Protein AF-A0A2D2AUR0-F1 (afdb_monomer_lite)

Radius of gyration: 26.31 Å; chains: 1; bounding box: 59×24×56 Å

pLDDT: mean 92.04, std 7.97, range [58.44, 98.38]

Structure (mmCIF, N/CA/C/O backbone):
data_AF-A0A2D2AUR0-F1
#
_entry.id   AF-A0A2D2AUR0-F1
#
loop_
_atom_site.group_PDB
_atom_site.id
_atom_site.type_symbol
_atom_site.label_atom_id
_atom_site.label_alt_id
_atom_site.label_comp_id
_atom_site.label_asym_id
_atom_site.label_entity_id
_atom_site.label_seq_id
_atom_site.pdbx_PDB_ins_code
_atom_site.Cartn_x
_atom_site.Cartn_y
_atom_site.Cartn_z
_atom_site.occupancy
_atom_site.B_iso_or_equiv
_atom_site.auth_seq_id
_atom_site.auth_comp_id
_atom_site.auth_asym_id
_atom_site.auth_atom_id
_atom_site.pdbx_PDB_model_num
ATOM 1 N N . MET A 1 1 ? 6.651 -2.752 18.112 1.00 58.44 1 MET A N 1
ATOM 2 C CA . MET A 1 1 ? 6.577 -1.277 18.256 1.00 58.44 1 MET A CA 1
ATOM 3 C C . MET A 1 1 ? 5.113 -0.865 18.278 1.00 58.44 1 MET A C 1
ATOM 5 O O . MET A 1 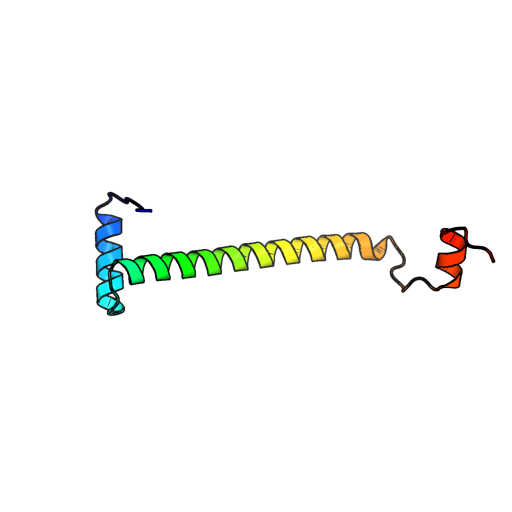1 ? 4.323 -1.561 17.654 1.00 58.44 1 MET A O 1
ATOM 9 N N . ALA A 1 2 ? 4.753 0.207 18.989 1.00 76.56 2 ALA A N 1
ATOM 10 C CA . ALA A 1 2 ? 3.369 0.672 19.098 1.00 76.56 2 ALA A CA 1
ATOM 11 C C . ALA A 1 2 ? 3.161 1.957 18.283 1.00 76.56 2 ALA A C 1
ATOM 13 O O . ALA A 1 2 ? 3.919 2.913 18.429 1.00 76.56 2 ALA A O 1
ATOM 14 N N . LEU A 1 3 ? 2.132 1.969 17.438 1.00 78.00 3 LEU A N 1
ATOM 15 C CA . LEU A 1 3 ? 1.635 3.171 16.774 1.00 78.00 3 LEU A CA 1
ATOM 16 C C . LEU A 1 3 ? 0.587 3.815 17.693 1.00 78.00 3 LEU A C 1
ATOM 18 O O . LEU A 1 3 ? -0.377 3.153 18.068 1.00 78.00 3 LEU A O 1
ATOM 22 N N . SER A 1 4 ? 0.773 5.082 18.076 1.00 86.38 4 SER A N 1
ATOM 23 C CA . SER A 1 4 ? -0.204 5.827 18.883 1.00 86.38 4 SER A CA 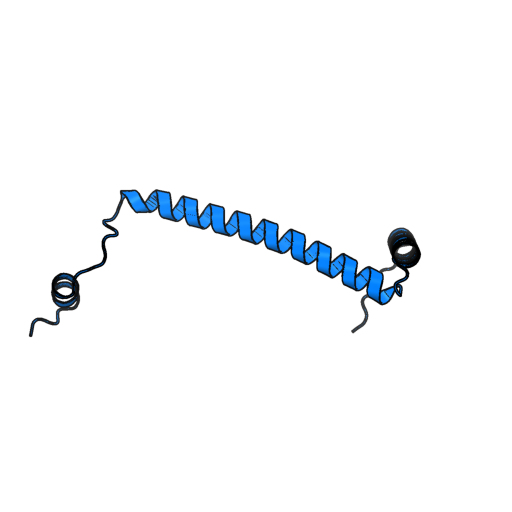1
ATOM 24 C C . SER A 1 4 ? -0.900 6.875 18.022 1.00 86.38 4 SER A C 1
ATOM 26 O O . SER A 1 4 ? -0.269 7.829 17.574 1.00 86.38 4 SER A O 1
ATOM 28 N N . ILE A 1 5 ? -2.203 6.692 17.809 1.00 83.00 5 ILE A N 1
ATOM 29 C CA . ILE A 1 5 ? -3.086 7.651 17.138 1.00 83.00 5 ILE A CA 1
ATOM 30 C C . ILE A 1 5 ? -4.092 8.131 18.187 1.00 83.00 5 ILE A C 1
ATOM 32 O O . ILE A 1 5 ? -4.765 7.315 18.809 1.00 83.00 5 ILE A O 1
ATOM 36 N N . LYS A 1 6 ? -4.150 9.445 18.430 1.00 84.19 6 LYS A N 1
ATOM 37 C CA . LYS A 1 6 ? -4.949 10.064 19.504 1.00 84.19 6 LYS A CA 1
ATOM 38 C C . LYS A 1 6 ? -5.999 11.015 18.938 1.00 84.19 6 LYS A C 1
ATOM 40 O O . LYS A 1 6 ? -5.991 12.205 19.237 1.00 84.19 6 LYS A O 1
ATOM 45 N N . THR A 1 7 ? -6.869 10.493 18.085 1.00 94.69 7 THR A N 1
ATOM 46 C CA . THR A 1 7 ? -8.012 11.239 17.553 1.00 94.69 7 THR A CA 1
ATOM 47 C C . THR A 1 7 ? -9.285 10.425 17.752 1.00 94.69 7 THR A C 1
ATOM 49 O O . THR A 1 7 ? -9.289 9.212 17.539 1.00 94.69 7 THR A O 1
ATOM 52 N N . GLU A 1 8 ? -10.368 11.087 18.166 1.00 94.31 8 GLU A N 1
ATOM 53 C CA . GLU A 1 8 ? -11.679 10.442 18.358 1.00 94.31 8 GLU A CA 1
ATOM 54 C C . GLU A 1 8 ? -12.201 9.833 17.053 1.00 94.31 8 GLU A C 1
ATOM 56 O O . GLU A 1 8 ? -12.790 8.755 17.044 1.00 94.31 8 GLU A O 1
ATOM 61 N N . GLU A 1 9 ? -11.925 10.494 15.929 1.00 96.25 9 GLU A N 1
ATOM 62 C CA . GLU A 1 9 ? -12.311 10.014 14.608 1.00 96.25 9 GLU A CA 1
ATOM 63 C C . GLU A 1 9 ? -11.649 8.677 14.255 1.00 96.25 9 GLU A C 1
ATOM 65 O O . GLU A 1 9 ? -12.335 7.773 13.781 1.00 96.25 9 GLU A O 1
ATOM 70 N N . ALA A 1 10 ? -10.345 8.523 14.516 1.00 94.56 10 ALA A N 1
ATOM 71 C CA . ALA A 1 10 ? -9.639 7.283 14.205 1.00 94.56 10 ALA A CA 1
ATOM 72 C C . ALA A 1 10 ? -10.114 6.120 15.084 1.00 94.56 10 ALA A C 1
ATOM 74 O O . ALA A 1 10 ? -10.279 5.013 14.574 1.00 94.56 10 ALA A O 1
ATOM 75 N N . ASP A 1 11 ? -10.370 6.363 16.375 1.00 95.00 11 ASP A N 1
ATOM 76 C CA . ASP A 1 11 ? -10.932 5.342 17.270 1.00 95.00 11 ASP A CA 1
ATOM 77 C C . ASP A 1 11 ? -12.335 4.919 16.809 1.00 95.00 11 ASP A C 1
ATOM 79 O O . ASP A 1 11 ? -12.601 3.722 16.680 1.00 95.00 11 ASP A O 1
ATOM 83 N N . ARG A 1 12 ? -13.200 5.881 16.457 1.00 96.75 12 ARG A N 1
ATOM 84 C CA . ARG A 1 12 ? -14.545 5.598 15.935 1.00 96.75 12 ARG A CA 1
ATOM 85 C C . ARG A 1 12 ? -14.495 4.764 14.655 1.00 96.75 12 ARG A C 1
ATOM 87 O O . ARG A 1 12 ? -15.162 3.736 14.590 1.00 96.75 12 ARG A O 1
ATOM 94 N N . LEU A 1 13 ? -13.691 5.173 13.672 1.00 97.44 13 LEU A N 1
ATOM 95 C CA . LEU A 1 13 ? -13.556 4.457 12.399 1.00 97.44 13 LEU A CA 1
ATOM 96 C C . LEU A 1 13 ? -12.984 3.048 12.593 1.00 97.44 13 LEU A C 1
ATOM 98 O O . LEU A 1 13 ? -13.474 2.100 11.987 1.00 97.44 13 LEU A O 1
ATOM 102 N N . ALA A 1 14 ? -11.977 2.891 13.456 1.00 96.00 14 ALA A N 1
ATOM 103 C CA . ALA A 1 14 ? -11.398 1.584 13.749 1.00 96.00 14 ALA A CA 1
ATOM 104 C C . ALA A 1 14 ? -12.420 0.645 14.408 1.00 96.00 14 ALA A C 1
ATOM 106 O O . ALA A 1 14 ? -12.508 -0.524 14.032 1.00 96.00 14 ALA A O 1
ATOM 107 N N . ARG A 1 15 ? -13.215 1.150 15.364 1.00 96.94 15 ARG A N 1
ATOM 108 C CA . ARG A 1 15 ? -14.283 0.378 16.022 1.00 96.94 15 ARG A CA 1
ATOM 109 C C . ARG A 1 15 ? -15.399 -0.000 15.068 1.00 96.94 15 ARG A C 1
ATOM 111 O O . ARG A 1 15 ? -15.858 -1.136 15.116 1.00 96.94 15 ARG A O 1
ATOM 118 N N . GLU A 1 16 ? -15.827 0.932 14.226 1.00 98.31 16 GLU A N 1
ATOM 119 C CA . GLU A 1 16 ? -16.852 0.684 13.216 1.00 98.31 16 GLU A CA 1
ATOM 120 C C . GLU A 1 16 ? -16.393 -0.394 12.233 1.00 98.31 16 GLU A C 1
ATOM 122 O O . GLU A 1 16 ? -17.110 -1.369 12.017 1.00 98.31 16 GLU A O 1
ATOM 127 N N . LEU A 1 17 ? -15.165 -0.281 11.717 1.00 97.94 17 LEU A N 1
ATOM 128 C CA . LEU A 1 17 ? -14.600 -1.274 10.811 1.00 97.94 17 LEU A CA 1
ATOM 129 C C . LEU A 1 17 ? -14.511 -2.655 11.471 1.0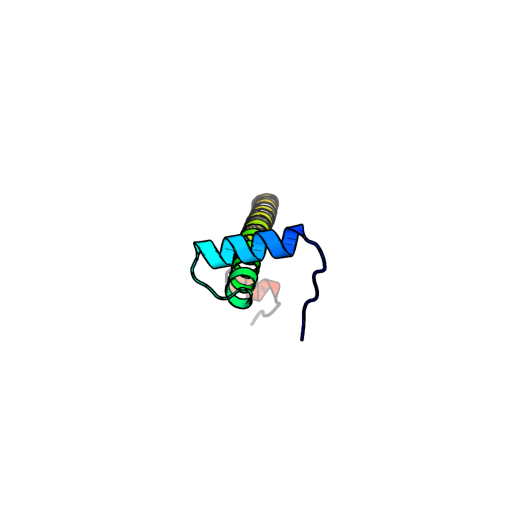0 97.94 17 LEU A C 1
ATOM 131 O O . LEU A 1 17 ? -15.001 -3.622 10.901 1.00 97.94 17 LEU A O 1
ATOM 135 N N . ALA A 1 18 ? -13.959 -2.737 12.684 1.00 98.25 18 ALA A N 1
ATOM 136 C CA . ALA A 1 18 ? -13.851 -3.993 13.427 1.00 98.25 18 ALA A CA 1
ATOM 137 C C . ALA A 1 18 ? -15.224 -4.635 13.696 1.00 98.25 18 ALA A C 1
ATOM 139 O O . ALA A 1 18 ? -15.383 -5.846 13.561 1.00 98.25 18 ALA A O 1
ATOM 140 N N . ALA A 1 19 ? -16.237 -3.830 14.035 1.00 98.25 19 ALA A N 1
ATOM 141 C CA . ALA A 1 19 ? -17.598 -4.318 14.242 1.00 98.25 19 ALA A CA 1
ATOM 142 C C . ALA A 1 19 ? -18.233 -4.848 12.946 1.00 98.25 19 ALA A C 1
ATOM 144 O O . ALA A 1 19 ? -18.943 -5.852 12.984 1.00 98.25 19 ALA A O 1
ATOM 145 N N . LEU A 1 20 ? -17.973 -4.196 11.809 1.00 98.38 20 LEU A N 1
ATOM 146 C CA . LEU A 1 20 ? -18.489 -4.608 10.502 1.00 98.38 20 LEU A CA 1
ATOM 147 C C . LEU A 1 20 ? -17.803 -5.871 9.966 1.00 98.38 20 LEU A C 1
ATOM 149 O O . LEU A 1 20 ? -18.469 -6.704 9.354 1.00 98.38 20 LEU A O 1
ATOM 153 N N . THR A 1 21 ? -16.493 -6.020 10.177 1.00 96.94 21 THR A N 1
ATOM 154 C CA . THR A 1 21 ? -15.717 -7.161 9.664 1.00 96.94 21 THR A CA 1
ATOM 155 C C . THR A 1 21 ? -15.674 -8.346 10.628 1.00 96.94 21 THR A C 1
ATOM 157 O O . THR A 1 21 ? -15.350 -9.457 10.213 1.00 96.94 21 THR A O 1
ATOM 160 N N . GLY A 1 22 ? -16.013 -8.137 11.905 1.00 98.19 22 GLY A N 1
ATOM 161 C CA . GLY A 1 22 ? -15.867 -9.144 12.959 1.00 98.19 22 GLY A CA 1
ATOM 162 C C . GLY A 1 22 ? -14.411 -9.382 13.379 1.00 98.19 22 GLY A C 1
ATOM 163 O O . GLY A 1 22 ? -14.113 -10.376 14.040 1.00 98.19 22 GLY A O 1
ATOM 164 N N . GLU A 1 23 ? -13.499 -8.495 12.985 1.00 97.50 23 GLU A N 1
ATOM 165 C CA . GLU A 1 23 ? -12.074 -8.568 13.302 1.00 97.50 23 GLU A CA 1
ATOM 166 C C . GLU A 1 23 ? -11.753 -7.890 14.643 1.00 97.50 23 GLU A C 1
ATOM 168 O O . GLU A 1 23 ? -12.539 -7.116 15.194 1.00 97.50 23 GLU A O 1
ATOM 173 N N . THR A 1 24 ? -10.554 -8.133 15.178 1.00 97.62 24 THR A N 1
ATOM 174 C CA . THR A 1 24 ? -10.055 -7.320 16.294 1.00 97.62 24 THR A CA 1
ATOM 175 C C . THR A 1 24 ? -9.730 -5.902 15.814 1.00 97.62 24 THR A C 1
ATOM 177 O O . THR A 1 24 ? -9.419 -5.692 14.643 1.00 97.62 24 THR A O 1
ATOM 180 N N . LEU A 1 25 ? -9.725 -4.912 16.717 1.00 94.88 25 LEU A N 1
ATOM 181 C CA . LEU A 1 25 ? -9.306 -3.539 16.379 1.00 94.88 25 LEU A CA 1
ATOM 182 C C . LEU A 1 25 ? -7.927 -3.499 15.704 1.00 94.88 25 LEU A C 1
ATOM 18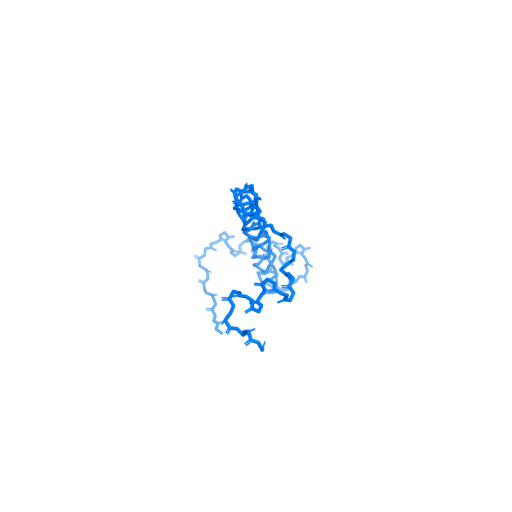4 O O . LEU A 1 25 ? -7.708 -2.738 14.764 1.00 94.88 25 LEU A O 1
ATOM 188 N N . THR A 1 26 ? -6.993 -4.321 16.184 1.00 94.50 26 THR A N 1
ATOM 189 C CA . THR A 1 26 ? -5.642 -4.402 15.625 1.00 94.50 26 THR A CA 1
ATOM 190 C C . THR A 1 26 ? -5.652 -4.986 14.218 1.00 94.50 26 THR A C 1
ATOM 192 O O . THR A 1 26 ? -4.981 -4.435 13.344 1.00 94.50 26 THR A O 1
ATOM 195 N N . ASP A 1 27 ? -6.412 -6.053 13.983 1.00 96.62 27 ASP A N 1
ATOM 196 C CA . ASP A 1 27 ? -6.496 -6.688 12.667 1.00 96.62 27 ASP A CA 1
ATOM 197 C C . ASP A 1 27 ? -7.189 -5.773 11.660 1.00 96.62 27 ASP A C 1
ATOM 199 O O . ASP A 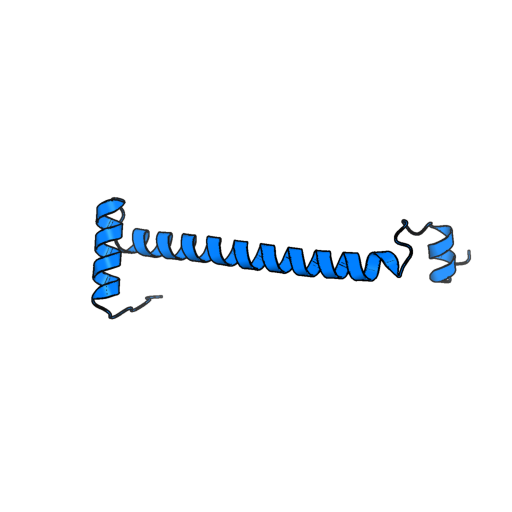1 27 ? -6.624 -5.523 10.597 1.00 96.62 27 ASP A O 1
ATOM 203 N N . ALA A 1 28 ? -8.318 -5.169 12.038 1.00 97.06 28 ALA A N 1
ATOM 204 C CA . ALA A 1 28 ? -9.059 -4.228 11.202 1.00 97.06 28 ALA A CA 1
ATOM 205 C C . ALA A 1 28 ? -8.174 -3.061 10.735 1.00 97.06 28 ALA A C 1
ATOM 207 O O . ALA A 1 28 ? -8.098 -2.755 9.543 1.00 97.06 28 ALA A O 1
ATOM 208 N N . VAL A 1 29 ? -7.427 -2.436 11.656 1.00 95.38 29 VAL A N 1
ATOM 209 C CA . VAL A 1 29 ? -6.512 -1.333 11.316 1.00 95.38 29 VAL A CA 1
ATOM 210 C C . VAL A 1 29 ? -5.338 -1.828 10.471 1.00 95.38 29 VAL A C 1
ATOM 212 O O . VAL A 1 29 ? -4.960 -1.181 9.494 1.00 95.38 29 VAL A O 1
ATOM 215 N N . THR A 1 30 ? -4.758 -2.979 10.810 1.00 96.25 30 THR A N 1
ATOM 216 C CA . THR A 1 30 ? -3.618 -3.533 10.065 1.00 96.25 30 THR A CA 1
ATOM 217 C C . THR A 1 30 ? -4.014 -3.886 8.631 1.00 96.25 30 THR A C 1
ATOM 219 O O . THR A 1 30 ? -3.270 -3.587 7.693 1.00 96.25 30 THR A O 1
ATOM 222 N N . ASN A 1 31 ? -5.189 -4.486 8.445 1.00 97.56 31 ASN A N 1
ATOM 223 C CA . ASN A 1 31 ? -5.716 -4.873 7.143 1.00 97.56 31 ASN A CA 1
ATOM 224 C C . ASN A 1 31 ? -6.076 -3.638 6.313 1.00 97.56 31 ASN A C 1
ATOM 226 O O . ASN A 1 31 ? -5.589 -3.521 5.189 1.00 97.56 31 ASN A O 1
ATOM 230 N N . ALA A 1 32 ? -6.776 -2.654 6.889 1.00 96.81 32 ALA A N 1
ATOM 231 C CA . ALA A 1 32 ? -7.090 -1.397 6.206 1.00 96.81 32 ALA A CA 1
ATOM 232 C C . ALA A 1 32 ? -5.832 -0.659 5.715 1.00 96.81 32 ALA A C 1
ATOM 234 O O . ALA A 1 32 ? -5.770 -0.208 4.567 1.00 96.81 32 ALA A O 1
ATOM 235 N N . LEU A 1 33 ? -4.794 -0.574 6.556 1.00 96.81 33 LEU A N 1
ATOM 236 C CA . LEU A 1 33 ? -3.514 0.027 6.174 1.00 96.81 33 LEU A CA 1
ATOM 237 C C . LEU A 1 33 ? -2.824 -0.768 5.062 1.00 96.81 33 LEU A C 1
ATOM 239 O O . LEU A 1 33 ? -2.319 -0.173 4.108 1.00 96.81 33 LEU A O 1
ATOM 243 N N . ARG A 1 34 ? -2.812 -2.104 5.157 1.00 98.00 34 ARG A N 1
ATOM 244 C CA . ARG A 1 34 ? -2.208 -2.975 4.140 1.00 98.00 34 ARG A CA 1
ATOM 245 C C . ARG A 1 34 ? -2.898 -2.809 2.791 1.00 98.00 34 ARG A C 1
ATOM 247 O O . ARG A 1 34 ? -2.217 -2.657 1.780 1.00 98.00 34 ARG A O 1
ATOM 254 N N . GLU A 1 35 ? -4.224 -2.799 2.778 1.00 98.00 35 GLU A N 1
ATOM 255 C CA . GLU A 1 35 ? -5.008 -2.607 1.563 1.00 98.00 35 GLU A CA 1
ATOM 256 C C . GLU A 1 35 ? -4.777 -1.233 0.945 1.00 98.00 35 GLU A C 1
ATOM 258 O O . GLU A 1 35 ? -4.557 -1.133 -0.262 1.00 98.00 35 GLU A O 1
ATOM 263 N N . ARG A 1 36 ? -4.791 -0.168 1.758 1.00 97.94 36 ARG A N 1
ATOM 264 C CA . ARG A 1 36 ? -4.545 1.185 1.255 1.00 97.94 36 ARG A CA 1
ATOM 265 C C . ARG A 1 36 ? -3.148 1.293 0.655 1.00 97.94 36 ARG A C 1
ATOM 267 O O . ARG A 1 36 ? -3.008 1.811 -0.447 1.00 97.94 36 ARG A O 1
ATOM 274 N N . LEU A 1 37 ? -2.136 0.745 1.328 1.00 98.19 37 LEU A N 1
ATOM 275 C CA . LEU A 1 37 ? -0.767 0.706 0.815 1.00 98.19 37 LEU A CA 1
ATOM 276 C C . LEU A 1 37 ? -0.643 -0.100 -0.479 1.00 98.19 37 LEU A C 1
ATOM 278 O O . LEU A 1 37 ? 0.118 0.299 -1.355 1.00 98.19 37 LEU A O 1
ATOM 282 N N . ALA A 1 38 ? -1.357 -1.219 -0.612 1.00 97.56 38 ALA A N 1
ATOM 283 C CA . ALA A 1 38 ? -1.354 -2.006 -1.842 1.00 97.56 38 ALA A CA 1
ATOM 284 C C . ALA A 1 38 ? -1.914 -1.193 -3.019 1.00 97.56 38 ALA A C 1
ATOM 286 O O . ALA A 1 38 ? -1.233 -1.053 -4.031 1.00 97.56 38 ALA A O 1
ATOM 287 N N . ARG A 1 39 ? -3.083 -0.559 -2.837 1.00 97.69 39 ARG A N 1
ATOM 288 C CA . ARG A 1 39 ? -3.707 0.293 -3.865 1.00 97.69 39 ARG A CA 1
ATOM 289 C C . ARG A 1 39 ? -2.780 1.433 -4.299 1.00 97.69 39 ARG A C 1
ATOM 291 O O . ARG A 1 39 ? -2.588 1.640 -5.490 1.00 97.69 39 ARG A O 1
ATOM 298 N N . GLU A 1 40 ? -2.160 2.129 -3.347 1.00 98.00 40 GLU A N 1
ATOM 299 C CA . GLU A 1 40 ? -1.231 3.231 -3.646 1.00 98.00 40 GLU A CA 1
ATOM 300 C C . GLU A 1 40 ? 0.037 2.756 -4.370 1.00 98.00 40 GLU A C 1
ATOM 302 O O . GLU A 1 40 ? 0.511 3.405 -5.302 1.00 98.00 40 GLU A O 1
ATOM 307 N N . ARG A 1 41 ? 0.589 1.601 -3.981 1.00 96.12 41 ARG A N 1
ATOM 308 C CA . ARG A 1 41 ? 1.759 1.015 -4.653 1.00 96.12 41 ARG A CA 1
ATOM 309 C C . ARG A 1 41 ? 1.452 0.591 -6.083 1.00 96.12 41 ARG A C 1
ATOM 311 O O . ARG A 1 41 ? 2.315 0.742 -6.945 1.00 96.12 41 ARG A O 1
ATOM 318 N N . ASP A 1 42 ? 0.260 0.067 -6.335 1.00 95.94 42 ASP A N 1
ATOM 319 C CA . ASP A 1 42 ? -0.142 -0.347 -7.676 1.00 95.94 42 ASP A CA 1
ATOM 320 C C . ASP A 1 42 ? -0.346 0.857 -8.601 1.00 95.94 42 ASP A C 1
ATOM 322 O O . ASP A 1 42 ? 0.128 0.823 -9.737 1.00 95.94 42 ASP A O 1
ATOM 326 N N . VAL A 1 43 ? -0.929 1.953 -8.098 1.00 95.00 43 VAL A N 1
ATOM 327 C CA . VAL A 1 43 ? -1.015 3.230 -8.832 1.00 95.00 43 VAL A CA 1
ATOM 328 C C . VAL A 1 43 ? 0.381 3.748 -9.182 1.00 95.00 43 VAL A C 1
ATOM 330 O O . VAL A 1 43 ? 0.675 3.984 -10.352 1.00 95.00 43 VAL A O 1
ATOM 333 N N . GLN A 1 44 ? 1.283 3.837 -8.201 1.00 94.44 44 GLN A N 1
ATOM 334 C CA . GLN A 1 44 ? 2.653 4.306 -8.443 1.00 94.44 44 GLN A CA 1
ATOM 335 C C . GLN A 1 44 ? 3.416 3.414 -9.431 1.00 94.44 44 GLN A C 1
ATOM 337 O O . GLN A 1 44 ? 4.199 3.909 -10.245 1.00 94.44 44 GLN A O 1
ATOM 342 N N . ARG A 1 45 ? 3.198 2.092 -9.380 1.00 94.81 45 ARG A N 1
ATOM 343 C CA . ARG A 1 45 ? 3.791 1.157 -10.343 1.00 94.81 45 ARG A CA 1
ATOM 344 C C . ARG A 1 45 ? 3.251 1.404 -11.749 1.00 94.81 45 ARG A C 1
ATOM 346 O O . ARG A 1 45 ? 4.048 1.416 -12.682 1.00 94.81 45 ARG A O 1
ATOM 353 N N . ALA A 1 46 ? 1.943 1.597 -11.904 1.00 94.25 46 ALA A N 1
ATOM 354 C CA . ALA A 1 46 ? 1.330 1.870 -13.200 1.00 94.25 46 ALA A CA 1
ATOM 355 C C . ALA A 1 46 ? 1.894 3.155 -13.823 1.00 94.25 46 ALA A C 1
ATOM 357 O O . ALA A 1 46 ? 2.375 3.118 -14.952 1.00 94.25 46 ALA A O 1
ATOM 358 N N . GLU A 1 47 ? 1.960 4.245 -13.054 1.00 95.19 47 GLU A N 1
ATOM 359 C CA . GLU A 1 47 ? 2.569 5.502 -13.506 1.00 95.19 47 GLU A CA 1
ATOM 360 C C . GLU A 1 47 ? 4.047 5.331 -13.879 1.00 95.19 47 GLU A C 1
ATOM 362 O O . GLU A 1 47 ? 4.531 5.905 -14.854 1.00 95.19 47 GLU A O 1
ATOM 367 N N . TYR A 1 48 ? 4.800 4.545 -13.104 1.00 95.12 48 TYR A N 1
ATOM 368 C CA . TYR A 1 48 ? 6.200 4.270 -13.415 1.00 95.12 48 TYR A CA 1
ATOM 369 C C . TYR A 1 48 ? 6.356 3.505 -14.734 1.00 95.12 48 TYR A C 1
ATOM 371 O O . TYR A 1 48 ? 7.202 3.871 -15.552 1.00 95.12 48 TYR A O 1
ATOM 379 N N . VAL A 1 49 ? 5.534 2.476 -14.956 1.00 96.50 49 VAL A N 1
ATOM 380 C CA . VAL A 1 49 ? 5.524 1.703 -16.206 1.00 96.50 49 VAL A CA 1
ATOM 381 C C . VAL A 1 49 ? 5.143 2.595 -17.384 1.00 96.50 49 VAL A C 1
ATOM 383 O O . VAL A 1 49 ? 5.814 2.548 -18.410 1.00 96.50 49 VAL A O 1
ATOM 386 N N . GLU A 1 50 ? 4.133 3.451 -17.233 1.00 96.56 50 GLU A N 1
ATOM 387 C CA . GLU A 1 50 ? 3.728 4.404 -18.269 1.00 96.56 50 GLU A CA 1
ATOM 388 C C . GLU A 1 50 ? 4.880 5.345 -18.647 1.00 96.56 50 GLU A C 1
ATOM 390 O O . GLU A 1 50 ? 5.212 5.477 -19.827 1.00 96.56 50 GLU A O 1
ATOM 395 N N . ARG A 1 51 ? 5.574 5.920 -17.655 1.00 96.50 51 ARG A N 1
ATOM 396 C CA . ARG A 1 51 ? 6.761 6.754 -17.904 1.00 96.50 51 ARG A CA 1
ATOM 397 C C . ARG A 1 51 ? 7.879 5.988 -18.610 1.00 96.50 51 ARG A C 1
ATOM 399 O O . ARG A 1 51 ? 8.521 6.542 -19.501 1.00 96.50 51 ARG A O 1
ATOM 406 N N . LEU A 1 52 ? 8.126 4.736 -18.221 1.00 96.56 52 LEU A N 1
ATOM 407 C CA . LEU A 1 52 ? 9.147 3.896 -18.849 1.00 96.56 52 LEU A CA 1
ATOM 408 C C . LEU A 1 52 ? 8.803 3.606 -20.316 1.00 96.56 52 LEU A C 1
ATOM 410 O O . LEU A 1 52 ? 9.678 3.690 -21.175 1.00 96.56 52 LEU A O 1
ATOM 414 N N . MET A 1 53 ? 7.537 3.302 -20.605 1.00 95.44 53 MET A N 1
ATOM 415 C CA . MET A 1 53 ? 7.062 3.033 -21.962 1.00 95.44 53 MET A CA 1
ATOM 416 C C . MET A 1 53 ? 7.121 4.282 -22.840 1.00 95.44 53 MET A C 1
ATOM 418 O O . MET A 1 53 ? 7.648 4.205 -23.947 1.00 95.44 53 MET A O 1
ATOM 422 N N . ALA A 1 54 ? 6.684 5.437 -22.331 1.00 95.00 54 ALA A N 1
ATOM 423 C CA . ALA A 1 54 ? 6.793 6.709 -23.044 1.00 95.00 54 ALA A CA 1
ATOM 424 C C . ALA A 1 54 ? 8.258 7.055 -23.363 1.00 95.00 54 ALA A C 1
ATOM 426 O O . ALA A 1 54 ? 8.589 7.468 -24.477 1.00 95.00 54 ALA A O 1
ATOM 427 N N . PHE A 1 55 ? 9.165 6.826 -22.406 1.00 93.06 55 PHE A N 1
ATOM 428 C CA . PHE A 1 55 ? 10.595 6.976 -22.650 1.00 93.06 55 PHE A CA 1
ATOM 429 C C . PHE A 1 55 ? 11.083 6.008 -23.734 1.00 93.06 55 PHE A C 1
ATOM 431 O O . PHE A 1 55 ? 11.715 6.453 -24.694 1.00 93.06 55 PHE A O 1
ATOM 438 N N . ALA A 1 56 ? 10.757 4.717 -23.620 1.00 91.75 56 ALA A N 1
ATOM 439 C CA . ALA A 1 56 ? 11.151 3.690 -24.580 1.00 91.75 56 ALA A CA 1
ATOM 440 C C . ALA A 1 56 ? 10.658 4.006 -26.001 1.00 91.75 56 ALA A C 1
ATOM 442 O O . ALA A 1 56 ? 11.418 3.853 -26.954 1.00 91.75 56 ALA A O 1
ATOM 443 N N . GLU A 1 57 ? 9.427 4.493 -26.151 1.00 91.31 57 GLU A N 1
ATOM 444 C CA . GLU A 1 57 ? 8.863 4.929 -27.431 1.00 91.31 57 GLU A CA 1
ATOM 445 C C . GLU A 1 57 ? 9.614 6.141 -28.000 1.00 91.31 57 GLU A C 1
ATOM 447 O O . GLU A 1 57 ? 9.992 6.143 -29.173 1.00 91.31 57 GLU A O 1
ATOM 452 N N . SER A 1 58 ? 9.939 7.127 -27.157 1.00 90.88 58 SER A N 1
ATOM 453 C CA . SER A 1 58 ? 10.673 8.332 -27.575 1.00 90.88 58 SER A CA 1
ATOM 454 C C . SER A 1 58 ? 12.091 8.055 -28.097 1.00 90.88 58 SER A C 1
ATOM 456 O O . SER A 1 58 ? 12.639 8.849 -28.870 1.00 90.88 58 SER A O 1
ATOM 458 N N . VAL A 1 59 ? 12.704 6.946 -27.666 1.00 91.12 59 VAL A N 1
ATOM 459 C CA . VAL A 1 59 ? 14.039 6.518 -28.112 1.00 91.12 59 VAL A CA 1
ATOM 460 C C . VAL A 1 59 ? 13.990 5.428 -29.178 1.00 91.12 59 VAL A C 1
ATOM 462 O O . VAL A 1 59 ? 14.948 5.292 -29.935 1.00 91.12 59 VAL A O 1
ATOM 465 N N . ALA A 1 60 ? 12.885 4.684 -29.288 1.00 88.50 60 ALA A N 1
ATOM 466 C CA . ALA A 1 60 ? 12.725 3.587 -30.243 1.00 88.50 60 ALA A CA 1
ATOM 467 C C . ALA A 1 60 ? 12.885 4.0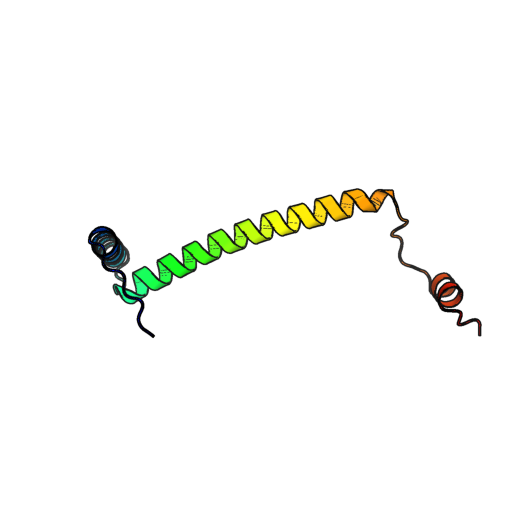22 -31.704 1.00 88.50 60 ALA A C 1
ATOM 469 O O . ALA A 1 60 ? 13.290 3.216 -32.533 1.00 88.50 60 ALA A O 1
ATOM 470 N N . THR A 1 61 ? 12.574 5.280 -32.015 1.00 85.56 61 THR A N 1
ATOM 471 C CA . THR A 1 61 ? 12.710 5.851 -33.362 1.00 85.56 61 THR A CA 1
ATOM 472 C C . THR A 1 61 ? 14.116 6.370 -33.661 1.00 85.56 61 THR A C 1
ATOM 474 O O . THR A 1 61 ? 14.420 6.666 -34.813 1.00 85.56 61 THR A O 1
ATOM 477 N N . LYS A 1 62 ? 14.977 6.492 -32.643 1.00 89.50 62 LYS A N 1
ATOM 478 C CA . LYS A 1 62 ? 16.317 7.087 -32.768 1.00 89.50 62 LYS A CA 1
ATOM 479 C C . LYS A 1 62 ? 17.420 6.061 -33.010 1.00 89.50 62 LYS A C 1
ATOM 481 O O . LYS A 1 62 ? 18.461 6.427 -33.543 1.00 89.50 62 LYS A O 1
ATOM 486 N N . TYR A 1 63 ? 17.207 4.808 -32.616 1.00 85.06 63 TYR A N 1
ATOM 487 C CA . TYR A 1 63 ? 18.225 3.758 -32.661 1.00 85.06 63 TYR A CA 1
ATOM 488 C C . TYR A 1 63 ? 17.658 2.472 -33.261 1.00 85.06 63 TYR A C 1
ATOM 490 O O . TYR A 1 63 ? 16.507 2.120 -33.001 1.00 85.06 63 TYR A O 1
ATOM 498 N N . ASP A 1 64 ? 18.477 1.748 -34.027 1.00 86.62 64 ASP A N 1
ATOM 499 C CA . ASP A 1 64 ? 18.156 0.384 -34.443 1.00 86.62 64 ASP A CA 1
ATOM 500 C C . ASP A 1 64 ? 18.186 -0.536 -33.213 1.00 86.62 64 ASP A C 1
ATOM 502 O O . ASP A 1 64 ? 19.175 -0.586 -32.485 1.00 86.62 64 ASP A O 1
ATOM 506 N N . ARG A 1 65 ? 17.070 -1.222 -32.953 1.00 84.44 65 ARG A N 1
ATOM 507 C CA . ARG A 1 65 ? 16.887 -2.103 -31.787 1.00 84.44 65 ARG A CA 1
ATOM 508 C C . ARG A 1 65 ? 16.879 -3.582 -32.161 1.00 84.44 65 ARG A C 1
ATOM 510 O O . ARG A 1 65 ? 16.446 -4.410 -31.357 1.00 84.44 65 ARG A O 1
ATOM 517 N N . ARG A 1 66 ? 17.283 -3.930 -33.385 1.00 90.12 66 ARG A N 1
ATOM 518 C CA . ARG A 1 66 ? 17.469 -5.333 -33.760 1.00 90.12 66 ARG A CA 1
ATOM 519 C C . ARG A 1 66 ? 18.555 -5.955 -32.870 1.00 90.12 66 ARG A C 1
ATOM 521 O O . ARG A 1 66 ? 19.485 -5.254 -32.473 1.00 90.12 66 ARG A O 1
ATOM 528 N N . PRO A 1 67 ? 18.439 -7.249 -32.528 1.00 90.50 67 PRO A N 1
ATOM 529 C CA . PRO A 1 67 ? 19.501 -7.943 -31.814 1.00 90.50 67 PRO A CA 1
ATOM 530 C C . PRO A 1 67 ? 20.837 -7.787 -32.548 1.00 90.50 67 PRO A C 1
ATOM 532 O O . PRO A 1 67 ? 20.888 -7.989 -33.761 1.00 90.50 67 PRO A O 1
ATOM 535 N N . VAL A 1 68 ? 21.891 -7.441 -31.806 1.00 93.25 68 VAL A N 1
ATOM 536 C CA . VAL A 1 68 ? 23.254 -7.336 -32.342 1.00 93.25 68 VAL A CA 1
ATOM 537 C C . VAL A 1 68 ? 23.724 -8.732 -32.739 1.00 93.25 68 VAL A C 1
ATOM 539 O O . VAL A 1 68 ? 23.589 -9.689 -31.970 1.00 93.25 68 VAL A O 1
ATOM 542 N N . THR A 1 69 ? 24.246 -8.870 -33.951 1.00 94.50 69 THR A N 1
ATOM 543 C CA . THR A 1 69 ? 24.856 -10.121 -34.403 1.00 94.50 69 THR A CA 1
ATOM 544 C C . THR A 1 69 ? 26.215 -10.317 -33.742 1.00 94.50 69 THR A C 1
ATOM 546 O O . THR A 1 69 ? 26.879 -9.359 -33.358 1.00 94.50 69 THR A O 1
ATOM 549 N N . LYS A 1 70 ? 26.671 -11.570 -33.646 1.00 90.69 70 LYS A N 1
ATOM 550 C CA . LYS A 1 70 ? 28.001 -11.861 -33.099 1.00 90.69 70 LYS A CA 1
ATOM 551 C C . LYS A 1 70 ? 29.104 -11.085 -33.841 1.00 90.69 70 LYS A C 1
ATOM 553 O O . LYS A 1 70 ? 29.926 -10.463 -33.197 1.00 90.69 70 LYS A O 1
ATOM 558 N N . ALA A 1 71 ? 29.052 -11.029 -35.173 1.00 92.12 71 ALA A N 1
ATOM 559 C CA . ALA A 1 71 ? 30.038 -10.298 -35.972 1.00 92.12 71 ALA A CA 1
ATOM 560 C C . ALA A 1 71 ? 30.045 -8.780 -35.700 1.00 92.12 71 ALA A C 1
ATOM 562 O O . ALA A 1 71 ? 31.107 -8.171 -35.647 1.00 92.12 71 ALA A O 1
ATOM 563 N N . GLU A 1 72 ? 28.874 -8.161 -35.511 1.00 92.62 72 GLU A N 1
ATOM 564 C CA . GLU A 1 72 ? 28.780 -6.742 -35.131 1.00 92.62 72 GLU A CA 1
ATOM 565 C C . GLU A 1 72 ? 29.314 -6.494 -33.714 1.00 92.62 72 GLU A C 1
ATOM 567 O O . GLU A 1 72 ? 29.918 -5.453 -33.462 1.00 92.62 72 GLU A O 1
ATOM 572 N N . TRP A 1 73 ? 29.092 -7.440 -32.797 1.00 90.56 73 TRP A N 1
ATOM 573 C CA . TRP A 1 73 ? 29.627 -7.380 -31.440 1.00 90.56 73 TRP A CA 1
ATOM 574 C C . TRP A 1 73 ? 31.148 -7.507 -31.431 1.00 90.56 73 TRP A C 1
ATOM 576 O O . TRP A 1 73 ? 31.803 -6.637 -30.872 1.00 90.56 73 TRP A O 1
ATOM 586 N N . ASP A 1 74 ? 31.684 -8.531 -32.097 1.00 92.44 74 ASP A N 1
ATOM 587 C CA . ASP A 1 74 ? 33.118 -8.817 -32.198 1.00 92.44 74 ASP A CA 1
ATOM 588 C C . ASP A 1 74 ? 33.868 -7.613 -32.817 1.00 92.44 74 ASP A C 1
ATOM 590 O O . ASP A 1 74 ? 34.872 -7.147 -32.273 1.00 92.44 74 ASP A O 1
ATOM 594 N N . TRP A 1 75 ? 33.301 -7.000 -33.872 1.00 90.06 75 TRP A N 1
ATOM 595 C CA . TRP A 1 75 ? 33.803 -5.747 -34.458 1.00 90.06 75 TRP A CA 1
ATOM 596 C C . TRP A 1 75 ? 33.782 -4.569 -33.469 1.00 90.06 75 TRP A C 1
ATOM 598 O O . TRP A 1 75 ? 34.735 -3.795 -33.395 1.00 90.06 75 TRP A O 1
ATOM 608 N N . ALA A 1 76 ? 32.701 -4.409 -32.701 1.00 89.38 76 ALA A N 1
ATOM 609 C CA . ALA A 1 76 ? 32.558 -3.304 -31.754 1.00 89.38 76 ALA A CA 1
ATOM 610 C C . ALA A 1 76 ? 33.416 -3.474 -30.487 1.00 89.38 76 ALA A C 1
ATOM 612 O O . ALA A 1 76 ? 33.829 -2.475 -29.895 1.00 89.38 76 ALA A O 1
ATOM 613 N N . SER A 1 77 ? 33.669 -4.713 -30.053 1.00 89.00 77 SER A N 1
ATOM 614 C CA . SER A 1 77 ? 34.499 -5.027 -28.886 1.00 89.00 77 SER A CA 1
ATOM 615 C C . SER A 1 77 ? 35.992 -5.067 -29.204 1.00 89.00 77 SER A C 1
ATOM 617 O O . SER A 1 77 ? 36.797 -5.017 -28.275 1.00 89.00 77 SER A O 1
ATOM 619 N N . GLY A 1 78 ? 36.361 -5.109 -30.488 1.00 84.38 78 GLY A N 1
ATOM 620 C CA . GLY A 1 78 ? 37.750 -5.229 -30.928 1.00 84.38 78 GLY A CA 1
ATOM 621 C C . GLY A 1 78 ? 38.322 -6.638 -30.761 1.00 84.38 78 GLY A C 1
ATOM 622 O O . GLY A 1 78 ? 39.542 -6.787 -30.772 1.00 84.38 78 GLY A O 1
ATOM 623 N N . ASP A 1 79 ? 37.457 -7.647 -30.610 1.00 73.81 79 ASP A N 1
ATOM 624 C CA . ASP A 1 79 ? 37.839 -9.059 -30.696 1.00 73.81 79 ASP A CA 1
ATOM 625 C C . ASP A 1 79 ? 37.777 -9.458 -32.177 1.00 73.81 79 ASP A C 1
ATOM 627 O O . ASP A 1 79 ? 36.831 -10.087 -32.646 1.00 73.81 79 ASP A O 1
ATOM 631 N N . GLU A 1 80 ? 38.772 -9.018 -32.945 1.00 63.75 80 GLU A N 1
ATOM 632 C CA . GLU A 1 80 ? 39.059 -9.604 -34.253 1.00 63.75 80 GLU A CA 1
ATOM 633 C C . GLU A 1 80 ? 40.026 -10.775 -34.018 1.00 63.75 80 GLU A C 1
ATOM 635 O O . GLU A 1 80 ? 41.225 -10.556 -33.839 1.00 63.75 80 GLU A O 1
ATOM 640 N N . ASP A 1 81 ? 39.496 -12.004 -33.940 1.00 61.50 81 ASP A N 1
ATOM 641 C CA . ASP A 1 81 ? 40.305 -13.233 -34.071 1.00 61.50 81 ASP A CA 1
ATOM 642 C C . ASP A 1 81 ? 41.098 -13.237 -35.396 1.00 61.50 81 ASP A C 1
ATOM 644 O O . ASP A 1 81 ? 40.504 -12.909 -36.456 1.00 61.50 81 ASP A O 1
#

InterPro domains:
  IPR011660 Antitoxin VapB-like [PF07704] (1-74)

Foldseek 3Di:
DDDDDPDPVLVVVLVVQCVVVVHDSVCSVVVVVVVVVVVVVVVVVVVVVVVVVVVCVVCVVVDDPPDQDPVNVCVVVVVPD

Secondary structure (DSSP, 8-state):
-------HHHHHHHHHHHHHHT--HHHHHHHHHHHHHHHHHHHHHHHHHHHHHHHHHHHHTTS--SPPPHHHHHHHHT---

Organism: NCBI:txid69666

Sequence (81 aa):
MALSIKTEEADRLARELAALTGETLTDAVTNALRERLARERDVQRAEYVERLMAFAESVATKYDRRPVTKAEWDWASGDED